Protein AF-A0A7C3LU13-F1 (afdb_monomer_lite)

Secondary structure (DSSP, 8-state):
-TTS-----------S--TTSPP---EEEEEETTEEEEE---TTTTTTHHHHHHHHHHHHGGG-

Sequence (64 aa):
KKDALSPEMYGIRPKLQGPEDDFKDFVIKEEVPGFINLMGIESPGLTSSLAIGRYVKEMVQKFL

Structure (mmCIF, N/CA/C/O backbone):
data_AF-A0A7C3LU13-F1
#
_entry.id   AF-A0A7C3LU13-F1
#
loop_
_atom_site.group_PDB
_atom_site.id
_atom_site.type_symbol
_atom_site.label_atom_id
_atom_site.label_alt_id
_atom_site.label_comp_id
_atom_site.label_asym_id
_atom_site.label_entity_id
_atom_site.label_seq_id
_atom_site.pdbx_PDB_ins_code
_atom_site.Cartn_x
_atom_site.Cartn_y
_atom_site.Cartn_z
_atom_site.occupancy
_atom_site.B_iso_or_equiv
_atom_site.auth_seq_id
_atom_site.auth_comp_id
_atom_site.auth_asym_id
_atom_site.auth_atom_id
_atom_site.pdbx_PDB_model_num
ATOM 1 N N . LYS A 1 1 ? 30.592 9.432 -27.763 1.00 59.56 1 LYS A N 1
ATOM 2 C CA . LYS A 1 1 ? 29.606 10.383 -27.194 1.00 59.56 1 LYS A CA 1
ATOM 3 C C . LYS A 1 1 ? 29.460 10.060 -25.716 1.00 59.56 1 LYS A C 1
ATOM 5 O O . LYS A 1 1 ? 29.025 8.957 -25.424 1.00 59.56 1 LYS A O 1
ATOM 10 N N . LYS A 1 2 ? 29.898 10.944 -24.814 1.00 62.75 2 LYS A N 1
ATOM 11 C CA . LYS A 1 2 ? 29.750 10.739 -23.360 1.00 62.75 2 LYS A CA 1
ATOM 12 C C . LYS A 1 2 ? 28.300 10.937 -22.884 1.00 62.75 2 LYS A C 1
ATOM 14 O O . LYS A 1 2 ? 27.960 10.451 -21.820 1.00 62.75 2 LYS A O 1
ATOM 19 N N . ASP A 1 3 ? 27.446 11.509 -23.733 1.00 74.81 3 ASP A N 1
ATOM 20 C CA . ASP A 1 3 ? 26.026 11.784 -23.457 1.00 74.81 3 ASP A CA 1
ATOM 21 C C . ASP A 1 3 ? 25.070 10.743 -24.074 1.00 74.81 3 ASP A C 1
ATOM 23 O O . ASP A 1 3 ? 23.927 11.050 -24.395 1.00 74.81 3 ASP A O 1
ATOM 27 N N . ALA A 1 4 ? 25.547 9.522 -24.340 1.00 81.50 4 ALA A N 1
ATOM 28 C CA . ALA A 1 4 ? 24.744 8.473 -24.982 1.00 81.50 4 ALA A CA 1
ATOM 29 C C . ALA A 1 4 ? 23.970 7.579 -23.993 1.00 81.50 4 ALA A C 1
ATOM 31 O O . ALA A 1 4 ? 23.216 6.717 -24.432 1.00 81.50 4 ALA A O 1
ATOM 32 N N . LEU A 1 5 ? 24.170 7.758 -22.684 1.00 83.56 5 LEU A N 1
ATOM 33 C CA . LEU A 1 5 ? 23.522 6.976 -21.631 1.00 83.56 5 LEU A CA 1
ATOM 34 C C . LEU A 1 5 ? 22.879 7.923 -20.614 1.00 83.56 5 LEU A C 1
ATOM 36 O O . LEU A 1 5 ? 23.537 8.831 -20.108 1.00 83.56 5 LEU A O 1
ATOM 40 N N . SER A 1 6 ? 21.603 7.692 -20.317 1.00 86.81 6 SER A N 1
ATOM 41 C CA . SER A 1 6 ? 20.864 8.332 -19.227 1.00 86.81 6 SER A CA 1
ATOM 42 C C . SER A 1 6 ? 20.758 7.380 -18.031 1.00 86.81 6 SER A C 1
ATOM 44 O O . SER A 1 6 ? 20.745 6.166 -18.239 1.00 86.81 6 SER A O 1
ATOM 46 N N . PRO A 1 7 ? 20.650 7.889 -16.790 1.00 89.12 7 PRO A N 1
ATOM 47 C CA . PRO A 1 7 ? 20.367 7.049 -15.632 1.00 89.12 7 PRO A CA 1
ATOM 48 C C . PRO A 1 7 ? 19.085 6.236 -15.832 1.00 89.12 7 PRO A C 1
ATOM 50 O O . PRO A 1 7 ? 18.061 6.780 -16.246 1.00 89.12 7 PRO A O 1
ATOM 53 N N . GLU A 1 8 ? 19.143 4.950 -15.502 1.00 89.44 8 GLU A N 1
ATOM 54 C CA . GLU A 1 8 ? 17.981 4.063 -15.463 1.00 89.44 8 GLU A CA 1
ATOM 55 C C . GLU A 1 8 ? 17.591 3.747 -14.018 1.00 89.44 8 GLU A C 1
ATOM 57 O O . GLU A 1 8 ? 18.380 3.902 -13.083 1.00 89.44 8 GLU A O 1
ATOM 62 N N . MET A 1 9 ? 16.354 3.290 -13.837 1.00 91.38 9 MET A N 1
ATOM 63 C CA . MET A 1 9 ? 15.821 2.876 -12.546 1.00 91.38 9 MET A CA 1
ATOM 64 C C . MET A 1 9 ? 15.294 1.447 -12.645 1.00 91.38 9 MET A C 1
ATOM 66 O O . MET A 1 9 ? 14.627 1.086 -13.613 1.00 91.38 9 MET A O 1
ATOM 70 N N . TYR A 1 10 ? 15.535 0.662 -11.596 1.00 93.69 10 TYR A N 1
ATOM 71 C CA . TYR A 1 10 ? 14.849 -0.603 -11.359 1.00 93.69 10 TYR A CA 1
ATOM 72 C C . TYR A 1 10 ? 13.990 -0.498 -10.096 1.00 93.69 10 TYR A C 1
ATOM 74 O O . TYR A 1 10 ? 14.247 0.319 -9.212 1.00 93.69 10 TYR A O 1
ATOM 82 N N . GLY A 1 11 ? 12.956 -1.328 -10.013 1.00 90.12 11 GLY A N 1
ATOM 83 C CA . GLY A 1 11 ? 12.072 -1.391 -8.857 1.00 90.12 11 GLY A CA 1
ATOM 84 C C . GLY A 1 11 ? 11.555 -2.805 -8.648 1.00 90.12 11 GLY A C 1
ATOM 85 O O . GLY A 1 11 ? 11.409 -3.569 -9.602 1.00 90.12 11 GLY A O 1
ATOM 86 N N . ILE A 1 12 ? 11.277 -3.145 -7.392 1.00 90.31 12 ILE A N 1
ATOM 87 C CA . ILE A 1 12 ? 10.653 -4.414 -7.014 1.00 90.31 12 ILE A CA 1
ATOM 88 C C . ILE A 1 12 ? 9.171 -4.151 -6.786 1.00 90.31 12 ILE A C 1
ATOM 90 O O . ILE A 1 12 ? 8.798 -3.208 -6.088 1.00 90.31 12 ILE A O 1
ATOM 94 N N . ARG A 1 13 ? 8.323 -4.990 -7.381 1.00 88.69 13 ARG A N 1
ATOM 95 C CA . ARG A 1 13 ? 6.875 -4.907 -7.203 1.00 88.69 13 ARG A CA 1
ATOM 96 C C . ARG A 1 13 ? 6.439 -5.842 -6.076 1.00 88.69 13 ARG A C 1
ATOM 98 O O . ARG A 1 13 ? 6.804 -7.017 -6.124 1.00 88.69 13 ARG A O 1
ATOM 105 N N . PRO A 1 14 ? 5.660 -5.368 -5.091 1.00 91.44 14 PRO A N 1
ATOM 106 C CA . PRO A 1 14 ? 5.246 -6.181 -3.955 1.00 91.44 14 PRO A CA 1
ATOM 107 C C . PRO A 1 14 ? 4.043 -7.061 -4.328 1.00 91.44 14 PRO A C 1
ATOM 109 O O . PRO A 1 14 ? 2.968 -6.876 -3.780 1.00 91.44 14 PRO A O 1
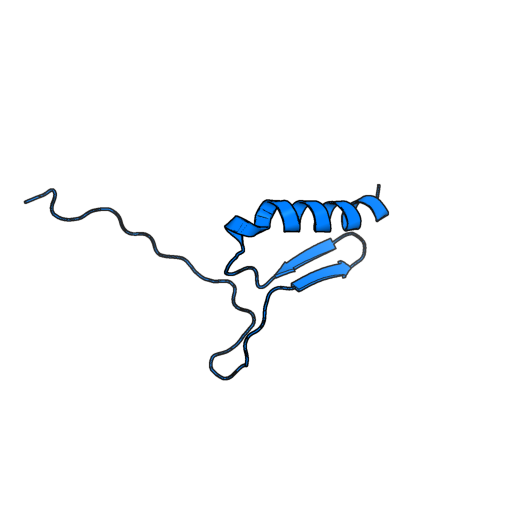ATOM 112 N N . LYS A 1 15 ? 4.183 -7.977 -5.292 1.00 89.69 15 LYS A N 1
ATOM 113 C CA . LYS A 1 15 ? 3.080 -8.851 -5.731 1.00 89.69 15 LYS A CA 1
ATOM 114 C C . LYS A 1 15 ? 2.696 -9.864 -4.652 1.00 89.69 15 LYS A C 1
ATOM 116 O O . LYS A 1 15 ? 3.571 -10.412 -3.987 1.00 89.69 15 LYS A O 1
ATOM 121 N N . LEU A 1 16 ? 1.397 -10.140 -4.517 1.00 91.56 16 LEU A N 1
ATOM 122 C CA . LEU A 1 16 ? 0.893 -11.215 -3.646 1.00 91.56 16 LEU A CA 1
ATOM 123 C C . LEU A 1 16 ? 0.816 -12.565 -4.362 1.00 91.56 16 LEU A C 1
ATOM 125 O O . LEU A 1 16 ? 0.775 -13.606 -3.710 1.00 91.56 16 LEU A O 1
ATOM 129 N N . GLN A 1 17 ? 0.732 -12.543 -5.688 1.00 93.56 17 GLN A N 1
ATOM 130 C CA . GLN A 1 17 ? 0.628 -13.729 -6.524 1.00 93.56 17 GLN A CA 1
ATOM 131 C C . GLN A 1 17 ? 2.007 -14.294 -6.883 1.00 93.56 17 GLN A C 1
ATOM 133 O O . GLN A 1 17 ? 2.936 -13.549 -7.217 1.00 93.56 17 GLN A O 1
ATOM 138 N N . GLY A 1 18 ? 2.118 -15.622 -6.826 1.00 90.69 18 GLY A N 1
ATOM 139 C CA . GLY A 1 18 ? 3.223 -16.369 -7.422 1.00 90.69 18 GLY A CA 1
ATOM 140 C C . GLY A 1 18 ? 3.095 -16.509 -8.949 1.00 90.69 18 GLY A C 1
ATOM 141 O O . GLY A 1 18 ? 2.145 -15.998 -9.539 1.00 90.69 18 GLY A O 1
ATOM 142 N N . PRO A 1 19 ? 4.03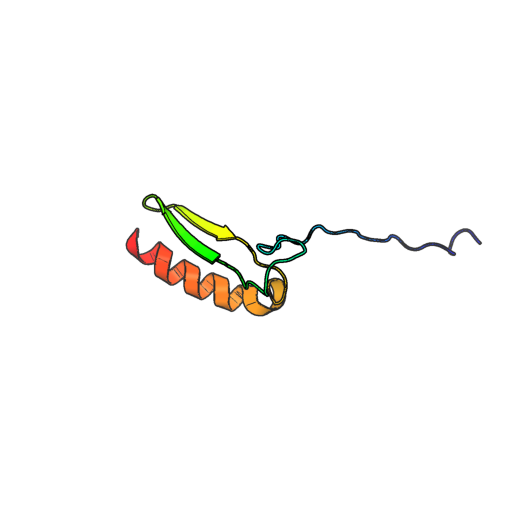9 -17.207 -9.607 1.00 91.06 19 PRO A N 1
ATOM 143 C CA . PRO A 1 19 ? 4.046 -17.374 -11.066 1.00 91.06 19 PRO A CA 1
ATOM 144 C C . PRO A 1 19 ? 2.793 -18.049 -11.646 1.00 91.06 19 PRO A C 1
ATOM 146 O O . PRO A 1 19 ? 2.370 -17.683 -12.736 1.00 91.06 19 PRO A O 1
ATOM 149 N N . GLU A 1 20 ? 2.203 -18.988 -10.904 1.00 95.25 20 GLU A N 1
ATOM 150 C CA . GLU A 1 20 ? 1.050 -19.804 -11.328 1.00 95.25 20 GLU A CA 1
ATOM 151 C C . GLU A 1 20 ? -0.270 -19.378 -10.656 1.00 95.25 20 GLU A C 1
ATOM 153 O O . GLU A 1 20 ? -1.299 -20.025 -10.833 1.00 95.25 20 GLU A O 1
ATOM 158 N N . ASP A 1 21 ? -0.241 -18.323 -9.840 1.00 93.88 21 ASP A N 1
ATOM 159 C CA . ASP A 1 21 ? -1.420 -17.833 -9.127 1.00 93.88 21 ASP A CA 1
ATOM 160 C C . ASP A 1 21 ? -2.260 -16.911 -10.024 1.00 93.88 21 ASP A C 1
ATOM 162 O O . ASP A 1 21 ? -1.730 -16.099 -10.788 1.00 93.88 21 ASP A O 1
ATOM 166 N N . ASP A 1 22 ? -3.580 -16.943 -9.830 1.00 93.00 22 ASP A N 1
ATOM 167 C CA . ASP A 1 22 ? -4.479 -15.926 -10.377 1.00 93.00 22 ASP A CA 1
ATOM 168 C C . ASP A 1 22 ? -4.168 -14.523 -9.824 1.00 93.00 22 ASP A C 1
ATOM 170 O O . ASP A 1 22 ? -3.501 -14.342 -8.796 1.00 93.00 22 ASP A O 1
ATOM 174 N N . PHE A 1 23 ? -4.689 -13.496 -10.504 1.00 89.12 23 PHE A N 1
ATOM 175 C CA . PHE A 1 23 ? -4.532 -12.109 -10.077 1.00 89.12 23 PHE A CA 1
ATOM 176 C C . PHE A 1 23 ? -5.032 -11.898 -8.640 1.00 89.12 23 PHE A C 1
ATOM 178 O O . PHE A 1 23 ? -6.169 -12.221 -8.295 1.00 89.12 23 PHE A O 1
ATOM 185 N N . LYS A 1 24 ? -4.176 -11.275 -7.827 1.00 90.38 24 LYS A N 1
ATOM 186 C CA . LYS A 1 24 ? -4.496 -10.774 -6.493 1.00 90.38 24 LYS A CA 1
ATOM 187 C C . LYS A 1 24 ? -4.266 -9.268 -6.497 1.00 90.38 24 LYS A C 1
ATOM 189 O O . LYS A 1 24 ? -3.268 -8.804 -7.047 1.00 90.38 24 LYS A O 1
ATOM 194 N N . ASP A 1 25 ? -5.202 -8.539 -5.900 1.00 89.81 25 ASP A N 1
ATOM 195 C CA . ASP A 1 25 ? -5.057 -7.106 -5.648 1.00 89.81 25 ASP A CA 1
ATOM 196 C C . ASP A 1 25 ? -4.144 -6.911 -4.414 1.00 89.81 25 ASP A C 1
ATOM 198 O O . ASP A 1 25 ? -3.179 -7.653 -4.225 1.00 89.81 25 ASP A O 1
ATOM 202 N N . PHE A 1 26 ? -4.449 -5.971 -3.525 1.00 93.69 26 PHE A N 1
ATOM 203 C CA . PHE A 1 26 ? -3.707 -5.749 -2.283 1.00 93.69 26 PHE A CA 1
ATOM 204 C C . PHE A 1 26 ? -4.528 -6.094 -1.029 1.00 93.69 26 PHE A C 1
ATOM 206 O O . PHE A 1 26 ? -5.748 -6.249 -1.066 1.00 93.69 26 PHE A O 1
ATOM 213 N N . VAL A 1 27 ? -3.849 -6.189 0.114 1.00 95.25 27 VAL A N 1
ATOM 214 C CA . VAL A 1 27 ? -4.451 -6.421 1.433 1.00 95.25 27 VAL A CA 1
ATOM 215 C C . VAL A 1 27 ? -4.223 -5.195 2.310 1.00 95.25 27 VAL A C 1
ATOM 217 O O . VAL A 1 27 ? -3.088 -4.752 2.480 1.00 95.25 27 VAL A O 1
ATOM 220 N N . ILE A 1 28 ? -5.300 -4.676 2.903 1.00 97.00 28 ILE A N 1
ATOM 221 C CA . ILE A 1 28 ? -5.245 -3.712 4.008 1.00 97.00 28 ILE A CA 1
ATOM 222 C C . ILE A 1 28 ? -5.966 -4.335 5.195 1.00 97.00 28 ILE A C 1
ATOM 224 O O . ILE A 1 28 ? -7.180 -4.542 5.140 1.00 97.00 28 ILE A O 1
ATOM 228 N N . LYS A 1 29 ? -5.227 -4.657 6.257 1.00 97.12 29 LYS A N 1
ATOM 229 C CA . LYS A 1 29 ? -5.772 -5.415 7.385 1.00 97.12 29 LYS A CA 1
ATOM 230 C C . LYS A 1 29 ? -5.095 -5.048 8.697 1.00 97.12 29 LYS A C 1
ATOM 232 O O . LYS A 1 29 ? -3.893 -4.824 8.742 1.00 97.12 29 LYS A O 1
ATOM 237 N N . GLU A 1 30 ? -5.871 -5.029 9.772 1.00 97.38 30 GLU A N 1
ATOM 238 C CA . GLU A 1 30 ? -5.336 -5.026 11.130 1.00 97.38 30 GLU A CA 1
ATOM 239 C C . GLU A 1 30 ? -4.948 -6.459 11.530 1.00 97.38 30 GLU A C 1
ATOM 241 O O . GLU A 1 30 ? -5.817 -7.324 11.641 1.00 97.38 30 GLU A O 1
ATOM 246 N N . GLU A 1 31 ? -3.653 -6.734 11.689 1.00 96.00 31 GLU A N 1
ATOM 247 C CA . GLU A 1 31 ? -3.181 -8.085 12.052 1.00 96.00 31 GLU A CA 1
ATOM 248 C C . GLU A 1 31 ? -3.147 -8.293 13.570 1.00 96.00 31 GLU A C 1
ATOM 250 O O . GLU A 1 31 ? -3.402 -9.393 14.058 1.00 96.00 31 GLU A O 1
ATOM 255 N N . VAL A 1 32 ? -2.859 -7.227 14.318 1.00 95.25 32 VAL A N 1
ATOM 256 C CA . VAL A 1 32 ? -2.940 -7.166 15.783 1.00 95.25 32 VAL A CA 1
ATOM 257 C C . VAL A 1 32 ? -3.481 -5.793 16.197 1.00 95.25 32 VAL A C 1
ATOM 259 O O . VAL A 1 32 ? -3.336 -4.859 15.404 1.00 95.25 32 VAL A O 1
ATOM 262 N N . PRO A 1 33 ? -4.063 -5.642 17.406 1.00 94.75 33 PRO A N 1
ATOM 263 C CA . PRO A 1 33 ? -4.636 -4.382 17.874 1.00 94.75 33 PRO A CA 1
ATOM 264 C C . PRO A 1 33 ? -3.745 -3.162 17.605 1.00 94.75 33 PRO A C 1
ATOM 266 O O . PRO A 1 33 ? -2.650 -3.054 18.159 1.00 94.75 33 PRO A O 1
ATOM 269 N N . GLY A 1 34 ? -4.207 -2.259 16.739 1.00 94.00 34 GLY A N 1
ATOM 270 C CA . GLY A 1 34 ? -3.506 -1.024 16.368 1.00 94.00 34 GLY A CA 1
ATOM 271 C C . GLY A 1 34 ? -2.397 -1.161 15.310 1.00 94.00 34 GLY A C 1
ATOM 272 O O . GLY A 1 34 ? -1.803 -0.152 14.930 1.00 94.00 34 GLY A O 1
ATOM 273 N N . PHE A 1 35 ? -2.118 -2.361 14.789 1.00 96.50 35 PHE A N 1
ATOM 274 C CA . PHE A 1 35 ? -1.157 -2.579 13.700 1.00 96.50 35 PHE A CA 1
ATOM 275 C C . PHE A 1 35 ? -1.874 -2.857 12.378 1.00 96.50 35 PHE A C 1
ATOM 277 O O . PHE A 1 35 ? -2.365 -3.961 12.128 1.00 96.50 35 PHE A O 1
ATOM 284 N N . ILE A 1 36 ? -1.894 -1.848 11.508 1.00 97.75 36 ILE A N 1
ATOM 285 C CA . ILE A 1 36 ? -2.562 -1.897 10.206 1.00 97.75 36 ILE A CA 1
ATOM 286 C C . ILE A 1 36 ? -1.516 -2.152 9.121 1.00 97.75 36 ILE A C 1
ATOM 288 O O . ILE A 1 36 ? -0.675 -1.301 8.837 1.00 97.75 36 ILE A O 1
ATOM 292 N N . ASN A 1 37 ? -1.579 -3.333 8.516 1.00 97.19 37 ASN A N 1
ATOM 293 C CA . ASN A 1 37 ? -0.664 -3.787 7.485 1.00 97.19 37 ASN A CA 1
ATOM 294 C C . ASN A 1 37 ? -1.227 -3.507 6.085 1.00 97.19 37 ASN A C 1
ATOM 296 O O . ASN A 1 37 ? -2.399 -3.778 5.811 1.00 97.19 37 ASN A O 1
ATOM 300 N N . LEU A 1 38 ? -0.381 -2.969 5.207 1.00 96.50 38 LEU A N 1
ATOM 301 C CA . LEU A 1 38 ? -0.674 -2.670 3.806 1.00 96.50 38 LEU A CA 1
ATOM 302 C C . LEU A 1 38 ? 0.290 -3.490 2.944 1.00 96.50 38 LEU A 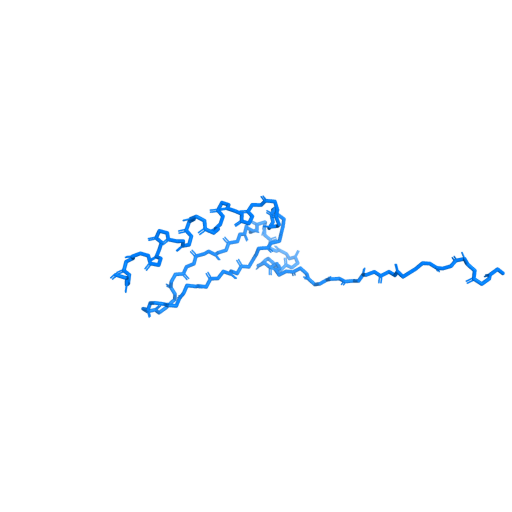C 1
ATOM 304 O O . LEU A 1 38 ? 1.474 -3.175 2.854 1.00 96.50 38 LEU A O 1
ATOM 308 N N . MET A 1 39 ? -0.211 -4.546 2.311 1.00 95.31 39 MET A N 1
ATOM 309 C CA . MET A 1 39 ? 0.589 -5.505 1.543 1.00 95.31 39 MET A CA 1
ATOM 310 C C . MET A 1 39 ? 0.061 -5.607 0.121 1.00 95.31 39 MET A C 1
ATOM 312 O O . MET A 1 39 ? -1.137 -5.470 -0.090 1.00 95.31 39 MET A O 1
ATOM 316 N N . GLY A 1 40 ? 0.907 -5.917 -0.859 1.00 94.38 40 GLY A N 1
ATOM 317 C CA . GLY A 1 40 ? 0.402 -6.223 -2.201 1.00 94.38 40 GLY A CA 1
ATOM 318 C C . GLY A 1 40 ? 0.177 -5.024 -3.120 1.00 94.38 40 GLY A C 1
ATOM 319 O O . GLY A 1 40 ? -0.305 -5.199 -4.233 1.00 94.38 40 GLY A O 1
ATOM 320 N N . ILE A 1 41 ? 0.459 -3.799 -2.664 1.00 94.44 41 ILE A N 1
ATOM 321 C CA . ILE A 1 41 ? 0.096 -2.577 -3.394 1.00 94.44 41 ILE A CA 1
ATOM 322 C C . ILE A 1 41 ? 1.038 -2.388 -4.597 1.00 94.44 41 ILE A C 1
ATOM 324 O O . ILE A 1 41 ? 2.085 -1.749 -4.497 1.00 94.44 41 ILE A O 1
ATOM 328 N N . GLU A 1 42 ? 0.661 -2.973 -5.737 1.00 90.88 42 GLU A N 1
ATOM 329 C CA . GLU A 1 42 ? 1.327 -2.806 -7.032 1.00 90.88 42 GLU A CA 1
ATOM 330 C C . GLU A 1 42 ? 0.730 -1.602 -7.790 1.00 90.88 42 GLU A C 1
ATOM 332 O O . GLU A 1 42 ? 0.924 -0.449 -7.409 1.00 90.88 42 GLU A O 1
ATOM 337 N N . SER A 1 43 ? -0.015 -1.842 -8.866 1.00 86.12 43 SER A N 1
ATOM 338 C CA . SER A 1 43 ? -0.751 -0.827 -9.615 1.00 86.12 43 SER A CA 1
ATOM 339 C C . SER A 1 43 ? -2.237 -1.053 -9.360 1.00 86.12 43 SER A C 1
ATOM 341 O O . SER A 1 43 ? -2.673 -2.191 -9.518 1.00 86.12 43 SER A O 1
ATOM 343 N N . PRO A 1 44 ? -3.022 -0.023 -8.995 1.00 87.38 44 PRO A N 1
ATOM 344 C CA . PRO A 1 44 ? -2.718 1.413 -9.036 1.00 87.38 44 PRO A CA 1
ATOM 345 C C . PRO A 1 44 ? -2.223 2.001 -7.694 1.00 87.38 44 PRO A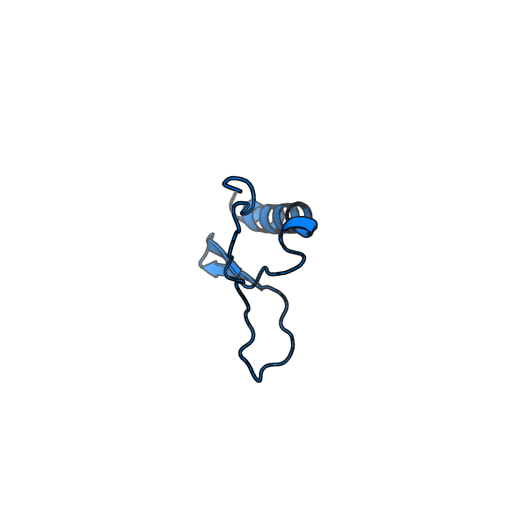 C 1
ATOM 347 O O . PRO A 1 44 ? -2.851 2.904 -7.151 1.00 87.38 44 PRO A O 1
ATOM 350 N N . GLY A 1 45 ? -1.093 1.551 -7.138 1.00 90.69 45 GLY A N 1
ATOM 351 C CA . GLY A 1 45 ? -0.631 1.972 -5.808 1.00 90.69 45 GLY A CA 1
ATOM 352 C C . GLY A 1 45 ? -0.433 3.478 -5.634 1.00 90.69 45 GLY A C 1
ATOM 353 O O . GLY A 1 45 ? -1.034 4.090 -4.751 1.00 90.69 45 GLY A O 1
ATOM 354 N N . LEU A 1 46 ? 0.366 4.104 -6.505 1.00 93.00 46 LEU A N 1
ATOM 355 C CA . LEU A 1 46 ? 0.614 5.548 -6.427 1.00 93.00 46 LEU A CA 1
ATOM 356 C C . LEU A 1 46 ? -0.653 6.357 -6.733 1.00 93.00 46 LEU A C 1
ATOM 358 O O . LEU A 1 46 ? -0.985 7.295 -6.007 1.00 93.00 46 LEU A O 1
ATOM 362 N N . THR A 1 47 ? -1.387 5.964 -7.773 1.00 94.31 47 THR A N 1
ATOM 363 C CA . THR A 1 47 ? -2.616 6.643 -8.202 1.00 94.31 47 THR A CA 1
ATOM 364 C C . THR A 1 47 ? -3.718 6.560 -7.141 1.00 94.31 47 THR A C 1
ATOM 366 O O . THR A 1 47 ? -4.419 7.542 -6.910 1.00 94.31 47 THR A O 1
ATOM 369 N N . SER A 1 48 ? -3.834 5.431 -6.439 1.00 95.00 48 SER A N 1
ATOM 370 C CA . SER A 1 48 ? -4.840 5.205 -5.393 1.00 95.00 48 SER A CA 1
ATOM 371 C C . SER A 1 48 ? -4.360 5.552 -3.982 1.00 95.00 48 SER A C 1
ATOM 373 O O . SER A 1 48 ? -5.120 5.384 -3.028 1.00 95.00 48 SER A O 1
ATOM 375 N N . SER A 1 49 ? -3.144 6.083 -3.823 1.00 96.44 49 SER A N 1
ATOM 376 C CA . SER A 1 49 ? -2.539 6.394 -2.517 1.00 96.44 49 SER A CA 1
ATOM 377 C C . SER A 1 49 ? -3.434 7.254 -1.614 1.00 96.44 49 SER A C 1
ATOM 379 O O . SER A 1 49 ? -3.580 6.964 -0.428 1.00 96.44 49 SER A O 1
ATOM 381 N N . LEU A 1 50 ? -4.115 8.264 -2.169 1.00 98.00 50 LEU A N 1
ATOM 382 C CA . LEU A 1 50 ? -5.031 9.119 -1.403 1.00 98.00 50 LEU A CA 1
ATOM 383 C C . LEU A 1 50 ? -6.297 8.384 -0.945 1.00 98.00 50 LEU A C 1
ATOM 385 O O . LEU A 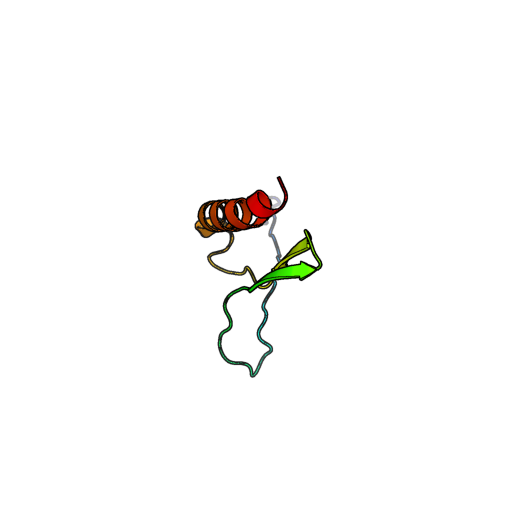1 50 ? -6.815 8.664 0.136 1.00 98.00 50 LEU A O 1
ATOM 389 N N . ALA A 1 51 ? -6.818 7.464 -1.758 1.00 97.44 51 ALA A N 1
ATOM 390 C CA . ALA A 1 51 ? -7.976 6.657 -1.385 1.00 97.44 51 ALA A CA 1
ATOM 391 C C . ALA A 1 51 ? -7.604 5.650 -0.288 1.00 97.44 51 ALA A C 1
ATOM 393 O O . ALA A 1 51 ? -8.313 5.549 0.712 1.00 97.44 51 ALA A O 1
ATOM 394 N N . ILE A 1 52 ? -6.445 5.000 -0.432 1.00 97.19 52 ILE A N 1
ATOM 395 C CA . ILE A 1 52 ? -5.866 4.100 0.572 1.00 97.19 52 ILE A CA 1
ATOM 396 C C . ILE A 1 52 ? -5.656 4.843 1.896 1.00 97.19 52 ILE A C 1
ATOM 398 O O . ILE A 1 52 ? -6.090 4.367 2.940 1.00 97.19 52 ILE A O 1
ATOM 402 N N . GLY A 1 53 ? -5.076 6.047 1.864 1.00 97.75 53 GLY A N 1
ATOM 403 C CA . GLY A 1 53 ? -4.867 6.856 3.067 1.00 97.75 53 GLY A CA 1
ATOM 404 C C . GLY A 1 53 ? -6.168 7.212 3.794 1.00 97.75 53 GLY A C 1
ATOM 405 O O . GLY A 1 53 ? -6.228 7.133 5.020 1.00 97.75 53 GLY A O 1
ATOM 406 N N . ARG A 1 54 ? -7.240 7.546 3.058 1.00 98.31 54 ARG A N 1
ATOM 407 C CA . ARG A 1 54 ? -8.569 7.780 3.654 1.00 98.31 54 ARG A CA 1
ATOM 408 C C . ARG A 1 54 ? -9.140 6.520 4.299 1.00 98.31 54 ARG A C 1
ATOM 4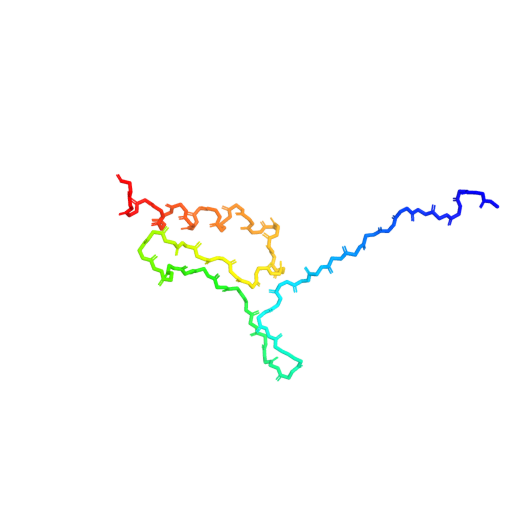10 O O . ARG A 1 54 ? -9.655 6.603 5.407 1.00 98.31 54 ARG A O 1
ATOM 417 N N . TYR A 1 55 ? -9.011 5.375 3.635 1.00 97.44 55 TYR A N 1
ATOM 418 C CA . TYR A 1 55 ? -9.461 4.096 4.179 1.00 97.44 55 TYR A CA 1
ATOM 419 C C . TYR A 1 55 ? -8.714 3.733 5.473 1.00 97.44 55 TYR A C 1
ATOM 421 O O . TYR A 1 55 ? -9.333 3.402 6.480 1.00 97.44 55 TYR A O 1
ATOM 429 N N . VAL A 1 56 ? -7.387 3.881 5.488 1.00 97.69 56 VAL A N 1
ATOM 430 C CA . VAL A 1 56 ? -6.567 3.607 6.680 1.00 97.69 56 VAL A CA 1
ATOM 431 C C . VAL A 1 56 ? -6.885 4.574 7.819 1.00 97.69 56 VAL A C 1
ATOM 433 O O . VAL A 1 56 ? -6.934 4.152 8.971 1.00 97.69 56 VAL A O 1
ATOM 436 N N . LYS A 1 57 ? -7.163 5.851 7.530 1.00 97.81 57 LYS A N 1
ATOM 437 C CA . LYS A 1 57 ? -7.582 6.825 8.550 1.00 97.81 57 LYS A CA 1
ATOM 438 C C . LYS A 1 57 ? -8.819 6.345 9.320 1.00 97.81 57 LYS A C 1
ATOM 440 O O . LYS A 1 57 ? -8.814 6.412 10.544 1.00 97.81 57 LYS A O 1
ATOM 445 N N . GLU A 1 58 ? -9.847 5.862 8.623 1.00 97.00 58 GLU A N 1
ATOM 446 C CA . GLU A 1 58 ? -11.074 5.330 9.246 1.00 97.00 58 GLU A CA 1
ATOM 447 C C . GLU A 1 58 ? -10.764 4.138 10.168 1.00 97.00 58 GLU A C 1
ATOM 449 O O . GLU A 1 58 ? -11.362 3.983 11.231 1.00 97.00 58 GLU A O 1
ATOM 454 N N . MET A 1 59 ? -9.788 3.303 9.796 1.00 97.19 59 MET A N 1
ATOM 455 C CA . MET A 1 59 ? -9.333 2.200 10.645 1.00 97.19 59 MET A CA 1
ATOM 456 C C . MET A 1 59 ? -8.596 2.708 11.893 1.00 97.19 59 MET A C 1
ATOM 458 O O . MET A 1 59 ? -8.866 2.223 12.989 1.00 97.19 59 MET A O 1
ATOM 462 N N . VAL A 1 60 ? -7.709 3.699 11.741 1.00 96.62 60 VAL A N 1
ATOM 463 C CA . VAL A 1 60 ? -6.934 4.300 12.844 1.00 96.62 60 VAL A CA 1
ATOM 464 C C . VAL A 1 60 ? -7.835 5.021 13.850 1.00 96.62 60 VAL A C 1
ATOM 466 O O . VAL A 1 60 ? -7.561 4.980 15.046 1.00 96.62 60 VAL A O 1
ATOM 469 N N . GLN A 1 61 ? -8.927 5.646 13.399 1.00 95.56 61 GLN A N 1
ATOM 470 C CA . GLN A 1 61 ? -9.862 6.371 14.270 1.00 95.56 61 GLN A CA 1
ATOM 471 C C . GLN A 1 61 ? -10.480 5.514 15.380 1.00 95.56 61 GLN A C 1
ATOM 473 O O . GLN A 1 61 ? -10.930 6.066 16.373 1.00 95.56 61 GLN A O 1
ATOM 478 N N . LYS A 1 62 ? -10.480 4.184 15.253 1.00 91.81 62 LYS A N 1
ATOM 479 C CA . LYS A 1 62 ? -10.959 3.272 16.304 1.00 91.81 62 LYS A CA 1
ATOM 480 C C . LYS A 1 62 ? -10.058 3.248 17.547 1.00 91.81 62 LYS A C 1
ATOM 482 O O . LYS A 1 62 ? -10.482 2.731 18.576 1.00 91.81 62 LYS A O 1
ATOM 487 N N . PHE A 1 63 ? -8.829 3.756 17.436 1.00 90.19 63 PHE A N 1
ATOM 488 C CA . PHE A 1 63 ? -7.815 3.757 18.498 1.00 90.19 63 PHE A CA 1
ATOM 489 C C . PHE A 1 63 ? -7.520 5.151 19.065 1.00 90.19 63 PHE A C 1
ATOM 491 O O . PHE A 1 63 ? -6.692 5.263 19.969 1.00 90.19 63 PHE A O 1
ATOM 498 N N . LEU A 1 64 ? -8.142 6.197 18.512 1.00 88.50 64 LEU A N 1
ATOM 499 C CA . LEU A 1 64 ? -8.046 7.581 18.985 1.00 88.50 64 LEU A CA 1
ATOM 500 C C . LEU A 1 64 ? -9.263 7.920 19.847 1.00 88.50 64 LEU A C 1
ATOM 502 O O . LEU A 1 64 ? -9.066 8.629 20.856 1.00 88.50 64 LEU A O 1
#

pLDDT: mean 91.97, std 7.07, range [59.56, 98.31]

Radius of gyration: 17.34 Å; chains: 1; bounding box: 41×32×46 Å

Foldseek 3Di:
DVPPDDDDDDDDQQAPDDPPDDDDAWDFDDPDVQDTDTGHHGPPNPVCVVVVVVVVVVVNVVVD